Protein AF-M1CQN4-F1 (afdb_monomer_lite)

InterPro domains:
  IPR006917 SOUL heme-binding protein [PF04832] (74-128)
  IPR011256 Regulatory factor, effector binding domain superfamily [G3DSA:3.20.80.10] (73-134)
  IPR011256 Regulatory factor, effector binding domain superfamily [SSF55136] (69-129)

Structure (mmCIF, N/CA/C/O backbone):
data_AF-M1CQN4-F1
#
_entry.id   AF-M1CQN4-F1
#
loop_
_atom_site.group_PDB
_atom_site.id
_atom_site.type_symbol
_atom_site.label_atom_id
_atom_site.label_alt_id
_atom_site.label_comp_id
_atom_site.label_asym_id
_atom_site.label_entity_id
_atom_site.label_seq_id
_atom_site.pdbx_PDB_ins_code
_atom_site.Cartn_x
_atom_site.Cartn_y
_atom_site.Cartn_z
_atom_site.occupancy
_atom_site.B_iso_or_equiv
_atom_site.auth_seq_id
_atom_site.auth_comp_id
_atom_site.auth_asym_id
_atom_site.auth_atom_id
_atom_site.pdbx_PDB_model_num
ATOM 1 N N . MET A 1 1 ? -30.509 28.077 87.608 1.00 40.25 1 MET A N 1
ATOM 2 C CA . MET A 1 1 ? -29.930 26.719 87.738 1.00 40.25 1 MET A CA 1
ATOM 3 C C . MET A 1 1 ? -30.669 25.793 86.782 1.00 40.25 1 MET A C 1
ATOM 5 O O . MET A 1 1 ? -31.882 25.901 86.686 1.00 40.25 1 MET A O 1
ATOM 9 N N . ALA A 1 2 ? -29.927 25.028 85.981 1.00 38.72 2 ALA A N 1
ATOM 10 C CA . ALA A 1 2 ? -30.339 24.515 84.673 1.00 38.72 2 ALA A CA 1
ATOM 11 C C . ALA A 1 2 ? -31.201 23.237 84.712 1.00 38.72 2 ALA A C 1
ATOM 13 O O . ALA A 1 2 ? -30.893 22.292 85.433 1.00 38.72 2 ALA A O 1
ATOM 14 N N . VAL A 1 3 ? -32.237 23.200 83.868 1.00 48.09 3 VAL A N 1
ATOM 15 C CA . VAL A 1 3 ? -32.989 21.993 83.489 1.00 48.09 3 VAL A CA 1
ATOM 16 C C . VAL A 1 3 ? -32.192 21.263 82.411 1.00 48.09 3 VAL A C 1
ATOM 18 O O . VAL A 1 3 ? -32.026 21.782 81.310 1.00 48.09 3 VAL A O 1
ATOM 21 N N . ASN A 1 4 ? -31.697 20.065 82.719 1.00 41.47 4 ASN A N 1
ATOM 22 C CA . ASN A 1 4 ? -31.052 19.204 81.734 1.00 41.47 4 ASN A CA 1
ATOM 23 C C . ASN A 1 4 ? -32.115 18.293 81.100 1.00 41.47 4 ASN A C 1
ATOM 25 O O . ASN A 1 4 ? -32.632 17.387 81.750 1.00 41.47 4 ASN A O 1
ATOM 29 N N . ARG A 1 5 ? -32.485 18.568 79.846 1.00 48.06 5 ARG A N 1
ATOM 30 C CA . ARG A 1 5 ? -33.382 17.724 79.048 1.00 48.06 5 ARG A CA 1
ATOM 31 C C . ARG A 1 5 ? -32.514 16.753 78.248 1.00 48.06 5 ARG A C 1
ATOM 33 O O . ARG A 1 5 ? -32.044 17.095 77.169 1.00 48.06 5 ARG A O 1
ATOM 40 N N . SER A 1 6 ? -32.304 15.547 78.764 1.00 41.09 6 SER A N 1
ATOM 41 C CA . SER A 1 6 ? -31.716 14.449 77.996 1.00 41.09 6 SER A CA 1
ATOM 42 C C . SER A 1 6 ? -32.782 13.847 77.078 1.00 41.09 6 SER A C 1
ATOM 44 O O . SER A 1 6 ? -33.625 13.052 77.484 1.00 41.09 6 SER A O 1
ATOM 46 N N . SER A 1 7 ? -32.760 14.257 75.812 1.00 44.53 7 SER A N 1
ATOM 47 C CA . SER A 1 7 ? -33.465 13.579 74.728 1.00 44.53 7 SER A CA 1
ATOM 48 C C . SER A 1 7 ? -32.880 12.177 74.531 1.00 44.53 7 SER A C 1
ATOM 50 O O . SER A 1 7 ? -31.735 12.032 74.100 1.00 44.53 7 SER A O 1
ATOM 52 N N . SER A 1 8 ? -33.660 11.145 74.836 1.00 45.84 8 SER A N 1
ATOM 53 C CA . SER A 1 8 ? -33.361 9.758 74.490 1.00 45.84 8 SER A CA 1
ATOM 54 C C . SER A 1 8 ? -33.573 9.534 72.988 1.00 45.84 8 SER A C 1
ATOM 56 O O . SER A 1 8 ? -34.682 9.277 72.527 1.00 45.84 8 SER A O 1
ATOM 58 N N . ALA A 1 9 ? -32.498 9.623 72.204 1.00 47.44 9 ALA A N 1
ATOM 59 C CA . ALA A 1 9 ? -32.469 9.018 70.874 1.00 47.44 9 ALA A CA 1
ATOM 60 C C . ALA A 1 9 ? -32.399 7.484 71.029 1.00 47.44 9 ALA A C 1
ATOM 62 O O . ALA A 1 9 ? -31.720 7.002 71.944 1.00 47.44 9 ALA A O 1
ATOM 63 N N . PRO A 1 10 ? -33.088 6.693 70.186 1.00 42.34 10 PRO A N 1
ATOM 64 C CA . PRO A 1 10 ? -33.057 5.246 70.314 1.00 42.34 10 PRO A CA 1
ATOM 65 C C . PRO A 1 10 ? -31.636 4.750 70.040 1.00 42.34 10 PRO A C 1
ATOM 67 O O . PRO A 1 10 ? -30.978 5.185 69.095 1.00 42.34 10 PRO A O 1
ATOM 70 N N . ALA A 1 11 ? -31.165 3.822 70.870 1.00 44.66 11 ALA A N 1
ATOM 71 C CA . ALA A 1 11 ? -29.944 3.084 70.609 1.00 44.66 11 ALA A CA 1
ATOM 72 C C . ALA A 1 11 ? -30.127 2.312 69.296 1.00 44.66 11 ALA A C 1
ATOM 74 O O . ALA A 1 11 ? -30.772 1.262 69.260 1.00 44.66 11 ALA A O 1
ATOM 75 N N . GLN A 1 12 ? -29.580 2.850 68.205 1.00 48.44 12 GLN A N 1
ATOM 76 C CA . GLN A 1 12 ? -29.385 2.108 66.970 1.00 48.44 12 GLN A CA 1
ATOM 77 C C . GLN A 1 12 ? -28.527 0.898 67.333 1.00 48.44 12 GLN A C 1
ATOM 79 O O . GLN A 1 12 ? -27.322 1.015 67.561 1.00 48.44 12 GLN A O 1
ATOM 84 N N . ARG A 1 13 ? -29.174 -0.267 67.437 1.00 46.50 13 A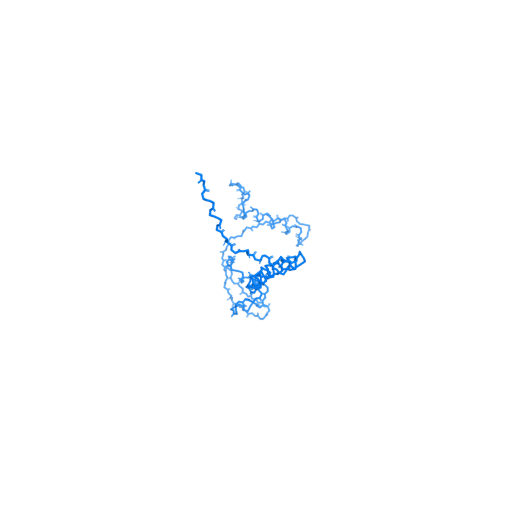RG A N 1
ATOM 85 C CA . ARG A 1 13 ? -28.504 -1.561 67.496 1.00 46.50 13 ARG A CA 1
ATOM 86 C C . ARG A 1 13 ? -27.661 -1.673 66.231 1.00 46.50 13 ARG A C 1
ATOM 88 O O . ARG A 1 13 ? -28.142 -2.098 65.185 1.00 46.50 13 ARG A O 1
ATOM 95 N N . ARG A 1 14 ? -26.392 -1.274 66.324 1.00 54.09 14 ARG A N 1
ATOM 96 C CA . ARG A 1 14 ? -25.346 -1.771 65.438 1.00 54.09 14 ARG A CA 1
ATOM 97 C C . ARG A 1 14 ? -25.225 -3.244 65.792 1.00 54.09 14 ARG A C 1
ATOM 99 O O . ARG A 1 14 ? -24.451 -3.604 66.671 1.00 54.09 14 ARG A O 1
ATOM 106 N N . ASN A 1 15 ? -26.049 -4.079 65.159 1.00 56.25 15 ASN A N 1
ATOM 107 C CA . ASN A 1 15 ? -25.715 -5.484 65.003 1.00 56.25 15 ASN A CA 1
ATOM 108 C C . ASN A 1 15 ? -24.351 -5.473 64.313 1.00 56.25 15 ASN A C 1
ATOM 110 O O . ASN A 1 15 ? -24.239 -5.119 63.140 1.00 56.25 15 ASN A O 1
ATOM 114 N N . GLY A 1 16 ? -23.306 -5.664 65.115 1.00 57.88 16 GLY A N 1
ATOM 115 C CA . GLY A 1 16 ? -21.932 -5.598 64.666 1.00 57.88 16 GLY A CA 1
ATOM 116 C C . GLY A 1 16 ? -21.725 -6.751 63.713 1.00 57.88 16 GLY A C 1
ATOM 117 O O . GLY A 1 16 ? -21.643 -7.892 64.159 1.00 57.88 16 GLY A O 1
ATOM 118 N N . MET A 1 17 ? -21.684 -6.451 62.415 1.00 61.12 17 MET A N 1
ATOM 119 C CA . MET A 1 17 ? -21.195 -7.400 61.426 1.00 61.12 17 MET A CA 1
ATOM 120 C C . MET A 1 17 ? -19.878 -7.955 61.951 1.00 61.12 17 MET A C 1
ATOM 122 O O . MET A 1 17 ? -18.969 -7.202 62.320 1.00 61.12 17 MET A O 1
ATOM 126 N N . SER A 1 18 ? -19.812 -9.277 62.035 1.00 76.44 18 SER A N 1
ATOM 127 C CA . SER A 1 18 ? -18.597 -9.971 62.431 1.00 76.44 18 SER A CA 1
ATOM 128 C C . SER A 1 18 ? -17.454 -9.522 61.514 1.00 76.44 18 SER A C 1
ATOM 130 O O . SER A 1 18 ? -17.653 -9.307 60.317 1.00 76.44 18 SER A O 1
ATOM 132 N N . ALA A 1 19 ? -16.236 -9.379 62.041 1.00 73.62 19 ALA A N 1
ATOM 133 C CA . ALA A 1 19 ? -15.083 -8.984 61.229 1.00 73.62 19 ALA A CA 1
ATOM 134 C C . ALA A 1 19 ? -14.861 -9.931 60.031 1.00 73.62 19 ALA A C 1
ATOM 136 O O . ALA A 1 19 ? -14.378 -9.502 58.986 1.00 73.62 19 ALA A O 1
ATOM 137 N N . LEU A 1 20 ? -15.249 -11.206 60.162 1.00 75.38 20 LEU A N 1
ATOM 138 C CA . LEU A 1 20 ? -15.255 -12.166 59.058 1.00 75.38 20 LEU A CA 1
ATOM 139 C C . LEU A 1 20 ? -16.350 -11.858 58.037 1.00 75.38 20 LEU A C 1
ATOM 141 O O . LEU A 1 20 ? -16.085 -11.872 56.843 1.00 75.38 20 LEU A O 1
ATOM 145 N N . GLU A 1 21 ? -17.551 -11.528 58.491 1.00 76.94 21 GLU A N 1
ATOM 146 C CA . GLU A 1 21 ? -18.694 -11.198 57.637 1.00 76.94 21 GLU A CA 1
ATOM 147 C C . GLU A 1 21 ? -18.452 -9.912 56.833 1.00 76.94 21 GLU A C 1
ATOM 149 O O . GLU A 1 21 ? -18.755 -9.849 55.641 1.00 76.94 21 GLU A O 1
ATOM 154 N N . ALA A 1 22 ? -17.798 -8.922 57.447 1.00 80.44 22 ALA A N 1
ATOM 155 C CA . ALA A 1 22 ? -17.337 -7.715 56.770 1.00 80.44 22 ALA A CA 1
ATOM 156 C C . ALA A 1 22 ? -16.269 -8.021 55.706 1.00 80.44 22 ALA A C 1
ATOM 158 O O . ALA A 1 22 ? -16.328 -7.483 54.602 1.00 80.44 22 ALA A O 1
ATOM 159 N N . ARG A 1 23 ? -15.316 -8.917 56.001 1.00 80.44 23 ARG A N 1
ATOM 160 C CA . ARG A 1 23 ? -14.283 -9.341 55.038 1.00 80.44 23 ARG A CA 1
ATOM 161 C C . ARG A 1 23 ? -14.874 -10.135 53.877 1.00 80.44 23 ARG A C 1
ATOM 163 O O . ARG A 1 23 ? -14.513 -9.881 52.736 1.00 80.44 23 ARG A O 1
ATOM 170 N N . ILE A 1 24 ? -15.798 -11.053 54.150 1.00 84.38 24 ILE A N 1
ATOM 171 C CA . ILE A 1 24 ? -16.482 -11.841 53.119 1.00 84.38 24 ILE A CA 1
ATOM 172 C C . ILE A 1 24 ? -17.318 -10.918 52.226 1.00 84.38 24 ILE A C 1
ATOM 174 O O . ILE A 1 24 ? -17.201 -10.985 51.006 1.00 84.38 24 ILE A O 1
ATOM 178 N N . SER A 1 25 ? -18.083 -9.997 52.818 1.00 85.75 25 SER A N 1
ATOM 179 C CA . SER A 1 25 ? -18.865 -9.006 52.067 1.00 85.75 25 SER A CA 1
ATOM 180 C C . SER A 1 25 ? -17.975 -8.117 51.196 1.00 85.75 25 SER A C 1
ATOM 182 O O . SER A 1 25 ? -18.323 -7.835 50.054 1.00 85.75 25 SER A O 1
ATOM 184 N N . LEU A 1 26 ? -16.799 -7.724 51.699 1.00 83.62 26 LEU A N 1
ATOM 185 C CA . LEU A 1 26 ? -15.820 -6.948 50.939 1.00 83.62 26 LEU A CA 1
ATOM 186 C C . LEU A 1 26 ? -15.240 -7.744 49.763 1.00 83.62 26 LEU A C 1
ATOM 188 O O . LEU A 1 26 ? -15.144 -7.207 48.665 1.00 83.62 26 LEU A O 1
ATOM 192 N N . VAL A 1 27 ? -14.882 -9.015 49.965 1.00 87.25 27 VAL A N 1
ATOM 193 C CA . VAL A 1 27 ? -14.374 -9.888 48.893 1.00 87.25 27 VAL A CA 1
ATOM 194 C C . VAL A 1 27 ? -15.440 -10.105 47.822 1.00 87.25 27 VAL A C 1
ATOM 196 O O . VAL A 1 27 ? -15.135 -10.001 46.639 1.00 87.25 27 VAL A O 1
ATOM 199 N N . ILE A 1 28 ? -16.694 -10.340 48.216 1.00 83.38 28 ILE A N 1
ATOM 200 C CA . ILE A 1 28 ? -17.817 -10.496 47.282 1.00 83.38 28 ILE A CA 1
ATOM 201 C C . ILE A 1 28 ? -18.072 -9.192 46.520 1.00 83.38 28 ILE A C 1
ATOM 203 O O . ILE A 1 28 ? -18.236 -9.222 45.300 1.00 83.38 28 ILE A O 1
ATOM 207 N N . ALA A 1 29 ? -18.070 -8.043 47.201 1.00 83.81 29 ALA A N 1
ATOM 208 C CA . ALA A 1 29 ? -18.236 -6.741 46.561 1.00 83.81 29 ALA A CA 1
ATOM 209 C C . ALA A 1 29 ? -17.096 -6.452 45.572 1.00 83.81 29 ALA A C 1
ATOM 211 O O . ALA A 1 29 ? -17.350 -6.011 44.452 1.00 83.81 29 ALA A O 1
ATOM 212 N N . LEU A 1 30 ? -15.853 -6.764 45.949 1.00 77.06 30 LEU A N 1
ATOM 213 C CA . LEU A 1 30 ? -14.682 -6.585 45.095 1.00 77.06 30 LEU A CA 1
ATOM 214 C C . LEU A 1 30 ? -14.727 -7.518 43.882 1.00 77.06 30 LEU A C 1
ATOM 216 O O . LEU A 1 30 ? -14.532 -7.056 42.764 1.00 77.06 30 LEU A O 1
ATOM 220 N N . ALA A 1 31 ? -15.058 -8.797 44.079 1.00 76.69 31 ALA A N 1
ATOM 221 C CA . ALA A 1 31 ? -15.251 -9.764 43.000 1.00 76.69 31 ALA A CA 1
ATOM 222 C C . ALA A 1 31 ? -16.402 -9.363 42.060 1.00 76.69 31 ALA A C 1
ATOM 224 O O . ALA A 1 31 ? -16.316 -9.545 40.847 1.00 76.69 31 ALA A O 1
ATOM 225 N N . SER A 1 32 ? -17.473 -8.772 42.594 1.00 76.50 32 SER A N 1
ATOM 226 C CA . SER A 1 32 ? -18.595 -8.263 41.792 1.00 76.50 32 SER A CA 1
ATOM 227 C C . SER A 1 32 ? -18.185 -7.036 40.971 1.00 76.50 32 SER A C 1
ATOM 229 O O . SER A 1 32 ? -18.531 -6.920 39.798 1.00 76.50 32 SER A O 1
ATOM 231 N N . GLN A 1 33 ? -17.389 -6.136 41.553 1.00 76.56 33 GLN A N 1
ATOM 232 C CA . GLN A 1 33 ? -16.882 -4.958 40.854 1.00 76.56 33 GLN A CA 1
ATOM 233 C C . GLN A 1 33 ? -15.886 -5.343 39.752 1.00 76.56 33 GLN A C 1
ATOM 235 O O . GLN A 1 33 ? -16.038 -4.892 38.616 1.00 76.56 33 GLN A O 1
ATOM 240 N N . THR A 1 34 ? -14.924 -6.223 40.042 1.00 70.44 34 THR A N 1
ATOM 241 C CA . THR A 1 34 ? -13.945 -6.685 39.048 1.00 70.44 34 THR A CA 1
ATOM 242 C C . THR A 1 34 ? -14.598 -7.522 37.956 1.00 70.44 34 THR A C 1
ATOM 244 O O . THR A 1 34 ? -14.318 -7.282 36.787 1.00 70.44 34 THR A O 1
ATOM 247 N N . SER A 1 35 ? -15.535 -8.418 38.286 1.00 70.00 35 SER A N 1
ATOM 248 C CA . SER A 1 35 ? -16.268 -9.195 37.275 1.00 70.00 35 SER A CA 1
ATOM 249 C C . SER A 1 35 ? -17.097 -8.314 36.342 1.00 70.00 35 SER A C 1
ATOM 251 O O . SER A 1 35 ? -17.090 -8.552 35.138 1.00 70.00 35 SER A O 1
ATOM 253 N N . SER A 1 36 ? -17.746 -7.260 36.849 1.00 69.19 36 SER A N 1
ATOM 254 C CA . SER A 1 36 ? -18.494 -6.321 36.001 1.00 69.19 36 SER A CA 1
ATOM 255 C C . SER A 1 36 ? -17.593 -5.568 35.010 1.00 69.19 36 SER A C 1
ATOM 257 O O . SER A 1 36 ? -17.971 -5.371 33.856 1.00 69.19 36 SER A O 1
ATOM 259 N N . LEU A 1 37 ? -16.376 -5.196 35.425 1.00 67.38 37 LEU A N 1
ATOM 260 C CA . LEU A 1 37 ? -15.383 -4.562 34.555 1.00 67.38 37 LEU A CA 1
ATOM 261 C C . LEU A 1 37 ? -14.792 -5.561 33.557 1.00 67.38 37 LEU A C 1
ATOM 263 O O . LEU A 1 37 ? -14.660 -5.233 32.382 1.00 67.38 37 LEU A O 1
ATOM 267 N N . SER A 1 38 ? -14.503 -6.792 33.985 1.00 68.56 38 SER A N 1
ATOM 268 C CA . SER A 1 38 ? -14.040 -7.859 33.096 1.00 68.56 38 SER A CA 1
ATOM 269 C C . SER A 1 38 ? -15.084 -8.215 32.046 1.00 68.56 38 SER A C 1
ATOM 271 O O . SER A 1 38 ? -14.727 -8.386 30.890 1.00 68.56 38 SER A O 1
ATOM 273 N N . GLN A 1 39 ? -16.368 -8.279 32.404 1.00 70.94 39 GLN A N 1
ATOM 274 C CA . GLN A 1 39 ? -17.440 -8.517 31.437 1.00 70.94 39 GLN A CA 1
ATOM 275 C C . GLN A 1 39 ? -17.521 -7.386 30.411 1.00 70.94 39 GLN A C 1
ATOM 277 O O . GLN A 1 39 ? -17.582 -7.677 29.223 1.00 70.94 39 GLN A O 1
ATOM 282 N N . LYS A 1 40 ? -17.433 -6.119 30.839 1.00 74.50 40 LYS A N 1
ATOM 283 C CA . LYS A 1 40 ? -17.388 -4.971 29.919 1.00 74.50 40 LYS A CA 1
ATOM 284 C C . LYS A 1 40 ? -16.186 -5.027 28.982 1.00 74.50 40 LYS A C 1
ATOM 286 O O . LYS A 1 40 ? -16.367 -4.916 27.776 1.00 74.50 40 LYS A O 1
ATOM 291 N N . LEU A 1 41 ? -14.991 -5.281 29.514 1.00 73.94 41 LEU A N 1
ATOM 292 C CA . LEU A 1 41 ? -13.774 -5.405 28.712 1.00 73.94 41 LEU A CA 1
ATOM 293 C C . LEU A 1 41 ? -13.833 -6.595 27.757 1.00 73.94 41 LEU A C 1
ATOM 295 O O . LEU A 1 41 ? -13.401 -6.468 26.622 1.00 73.94 41 LEU A O 1
ATOM 299 N N . LEU A 1 42 ? -14.393 -7.732 28.172 1.00 75.56 42 LEU A N 1
ATOM 300 C CA . LEU A 1 42 ? -14.592 -8.881 27.290 1.00 75.56 42 LEU A CA 1
ATOM 301 C C . LEU A 1 42 ? -15.623 -8.577 26.206 1.00 75.56 42 LEU A C 1
ATOM 303 O O . LEU A 1 42 ? -15.421 -8.989 25.072 1.00 75.56 42 LEU A O 1
ATOM 307 N N . THR A 1 43 ? -16.698 -7.846 26.512 1.00 76.19 43 THR A N 1
ATOM 308 C CA . THR A 1 43 ? -17.669 -7.428 25.493 1.00 76.19 43 THR A CA 1
ATOM 309 C C . THR A 1 43 ? -17.096 -6.385 24.544 1.00 76.19 43 THR A C 1
ATOM 311 O O . THR A 1 43 ? -17.321 -6.496 23.346 1.00 76.19 43 THR A O 1
ATOM 314 N N . GLU A 1 44 ? -16.316 -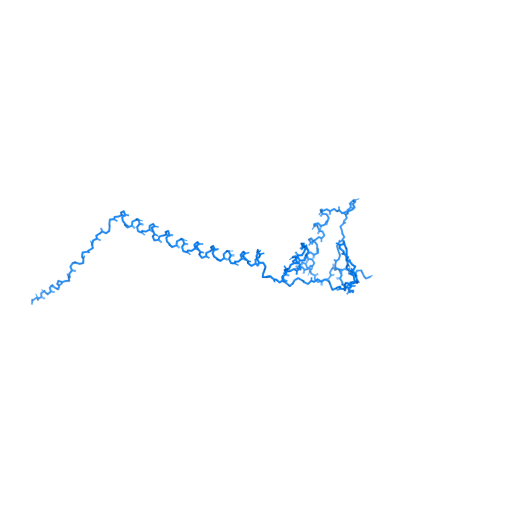5.419 25.035 1.00 76.88 44 GLU A N 1
ATOM 315 C CA . GLU A 1 44 ? -15.634 -4.428 24.202 1.00 76.88 44 GLU A CA 1
ATOM 316 C C . GLU A 1 44 ? -14.578 -5.107 23.335 1.00 76.88 44 GLU A C 1
ATOM 318 O O . GLU A 1 44 ? -14.613 -4.947 22.122 1.00 76.88 44 GLU A O 1
ATOM 323 N N . LEU A 1 45 ? -13.733 -5.964 23.915 1.00 74.44 45 LEU A N 1
ATOM 324 C CA . LEU A 1 45 ? -12.728 -6.739 23.193 1.00 74.44 45 LEU A CA 1
ATOM 325 C C . LEU A 1 45 ? -13.366 -7.686 22.179 1.00 74.44 45 LEU A C 1
ATOM 327 O O . LEU A 1 45 ? -12.885 -7.763 21.057 1.00 74.44 45 LEU A O 1
ATOM 331 N N . ALA A 1 46 ? -14.444 -8.389 22.530 1.00 74.38 46 ALA A N 1
ATOM 332 C CA . ALA A 1 46 ? -15.165 -9.250 21.598 1.00 74.38 46 ALA A CA 1
ATOM 333 C C . ALA A 1 46 ? -15.841 -8.433 20.494 1.00 74.38 46 ALA A C 1
ATOM 335 O O . ALA A 1 46 ? -15.810 -8.852 19.345 1.00 74.38 46 ALA A O 1
ATOM 336 N N . SER A 1 47 ? -16.410 -7.265 20.807 1.00 72.00 47 SER A N 1
ATOM 337 C CA . SER A 1 47 ? -17.022 -6.379 19.810 1.00 72.00 47 SER A CA 1
ATOM 338 C C . SER A 1 47 ? -15.988 -5.757 18.874 1.00 72.00 47 SER A C 1
ATOM 340 O O . SER A 1 47 ? -16.236 -5.653 17.678 1.00 72.00 47 SER A O 1
ATOM 342 N N . GLU A 1 48 ? -14.815 -5.402 19.398 1.00 69.00 48 GLU A N 1
ATOM 343 C CA . GLU A 1 48 ? -13.709 -4.826 18.646 1.00 69.00 48 GLU A CA 1
ATOM 344 C C . GLU A 1 48 ? -13.048 -5.910 17.797 1.00 69.00 48 GLU A C 1
ATOM 346 O O . GLU A 1 48 ? -12.908 -5.752 16.593 1.00 69.00 48 GLU A O 1
ATOM 351 N N . THR A 1 49 ? -12.782 -7.081 18.375 1.00 69.94 49 THR A N 1
ATOM 352 C CA . THR A 1 49 ? -12.252 -8.249 17.657 1.00 69.94 49 THR A CA 1
ATOM 353 C C . THR A 1 49 ? -13.238 -8.742 16.598 1.00 69.94 49 THR A C 1
ATOM 355 O O . THR A 1 49 ? -12.826 -9.111 15.504 1.00 69.94 49 THR A O 1
ATOM 358 N N . ALA A 1 50 ? -14.548 -8.685 16.852 1.00 67.81 50 ALA A N 1
ATOM 359 C CA . ALA A 1 50 ? -15.559 -9.034 15.859 1.00 67.81 50 ALA A CA 1
ATOM 360 C C . ALA A 1 50 ? -15.557 -8.094 14.645 1.00 67.81 50 ALA A C 1
ATOM 362 O O . ALA A 1 50 ? -15.897 -8.555 13.561 1.00 67.81 50 ALA A O 1
ATOM 363 N N . LYS A 1 51 ? -15.129 -6.827 14.771 1.00 61.72 51 LYS A N 1
ATOM 364 C CA . LYS A 1 51 ? -14.969 -5.933 13.606 1.00 61.72 51 LYS A CA 1
ATOM 365 C C . LYS A 1 51 ? -13.900 -6.437 12.636 1.00 61.72 51 LYS A C 1
ATOM 367 O O . LYS A 1 51 ? -14.057 -6.246 11.435 1.00 61.72 51 LYS A O 1
ATOM 372 N N . TYR A 1 52 ? -12.854 -7.086 13.150 1.00 59.22 52 TYR A N 1
ATOM 373 C CA . TYR A 1 52 ? -11.723 -7.562 12.348 1.00 59.22 52 TYR A CA 1
ATOM 374 C C . TYR A 1 52 ? -11.824 -9.052 11.979 1.00 59.22 52 TYR A C 1
ATOM 376 O O . TYR A 1 52 ? -11.290 -9.457 10.954 1.00 59.22 52 TYR A O 1
ATOM 384 N N . VAL A 1 53 ? -12.513 -9.872 12.785 1.00 60.50 53 VAL A N 1
ATOM 385 C CA . VAL A 1 53 ? -12.667 -11.326 12.557 1.00 60.50 53 VAL A CA 1
ATOM 386 C C . VAL A 1 53 ? -13.963 -11.669 11.815 1.00 60.50 53 VAL A C 1
ATOM 388 O O . VAL A 1 53 ? -14.002 -12.643 11.067 1.00 60.50 53 VAL A O 1
ATOM 391 N N . PHE A 1 54 ? -15.020 -10.868 11.978 1.00 52.41 54 PHE A N 1
ATOM 392 C CA . PHE A 1 54 ? -16.274 -11.008 11.237 1.00 52.41 54 PHE A CA 1
ATOM 393 C C . PHE A 1 54 ? -16.492 -9.762 10.377 1.00 52.41 54 PHE A C 1
ATOM 395 O O . PHE A 1 54 ? -17.302 -8.899 10.740 1.00 52.41 54 PHE A O 1
ATOM 402 N N . PRO A 1 55 ? -15.793 -9.641 9.233 1.00 49.03 55 PRO A N 1
ATOM 403 C CA . PRO A 1 55 ? -16.081 -8.569 8.297 1.00 49.03 55 PRO A CA 1
ATOM 404 C C . PRO A 1 55 ? -17.574 -8.638 7.963 1.00 49.03 55 PRO A C 1
ATOM 406 O O . PRO A 1 55 ? -18.108 -9.703 7.630 1.00 49.03 55 PRO A O 1
ATOM 409 N N . LYS A 1 56 ? -18.293 -7.516 8.120 1.00 52.16 56 LYS A N 1
ATOM 410 C CA . LYS A 1 56 ? -19.677 -7.404 7.637 1.00 52.16 56 LYS A CA 1
ATOM 411 C C . LYS A 1 56 ? -19.686 -7.941 6.207 1.00 52.16 56 LYS A C 1
ATOM 413 O O . LYS A 1 56 ? -18.875 -7.495 5.406 1.00 52.16 56 LYS A O 1
ATOM 418 N N . ARG A 1 57 ? -20.562 -8.919 5.952 1.00 51.38 57 ARG A N 1
ATOM 419 C CA . ARG A 1 57 ? -20.686 -9.779 4.757 1.00 51.38 57 ARG A CA 1
ATOM 420 C C . ARG A 1 57 ? -20.811 -9.016 3.422 1.00 51.38 57 ARG A C 1
ATOM 422 O O . ARG A 1 57 ? -21.841 -9.090 2.764 1.00 51.38 57 ARG A O 1
ATOM 429 N N . ILE A 1 58 ? -19.799 -8.241 3.059 1.00 51.62 58 ILE A N 1
ATOM 430 C CA . ILE A 1 58 ? -19.708 -7.451 1.826 1.00 51.62 58 ILE A CA 1
ATOM 431 C C . ILE A 1 58 ? -18.394 -7.765 1.095 1.00 51.62 58 ILE A C 1
ATOM 433 O O . ILE A 1 58 ? -18.345 -7.620 -0.119 1.00 51.62 58 ILE A O 1
ATOM 437 N N . PHE A 1 59 ? -17.370 -8.279 1.787 1.00 51.03 59 PHE A N 1
ATOM 438 C CA . PHE A 1 59 ? -16.079 -8.609 1.184 1.00 51.03 59 PHE A CA 1
ATOM 439 C C . PHE A 1 59 ? -15.777 -10.106 1.324 1.00 51.03 59 PHE A C 1
ATOM 441 O O . PHE A 1 59 ? -15.238 -10.559 2.330 1.00 51.03 59 PHE A O 1
ATOM 448 N N . GLU A 1 60 ? -16.158 -10.886 0.311 1.00 47.69 60 GLU A N 1
ATOM 449 C CA . GLU A 1 60 ? -15.575 -12.211 0.069 1.00 47.69 60 GLU A CA 1
ATOM 450 C C . GLU A 1 60 ? -14.179 -12.019 -0.542 1.00 47.69 60 GLU A C 1
ATOM 452 O O . GLU A 1 60 ? -14.015 -12.123 -1.753 1.00 47.69 60 GLU A O 1
ATOM 457 N N . SER A 1 61 ? -13.166 -11.710 0.273 1.00 52.34 61 SER A N 1
ATOM 458 C CA . SER A 1 61 ? -11.787 -11.658 -0.221 1.00 52.34 61 SER A CA 1
ATOM 459 C C . SER A 1 61 ? -11.306 -13.075 -0.547 1.00 52.34 61 SER A C 1
ATOM 461 O O . SER A 1 61 ? -11.147 -13.903 0.355 1.00 52.34 61 SER A O 1
ATOM 463 N N . ARG A 1 62 ? -11.083 -13.372 -1.829 1.00 61.69 62 ARG A N 1
ATOM 464 C CA . ARG A 1 62 ? -10.637 -14.682 -2.327 1.00 61.69 62 ARG A CA 1
ATOM 465 C C . ARG A 1 62 ? -9.138 -14.903 -2.129 1.00 61.69 6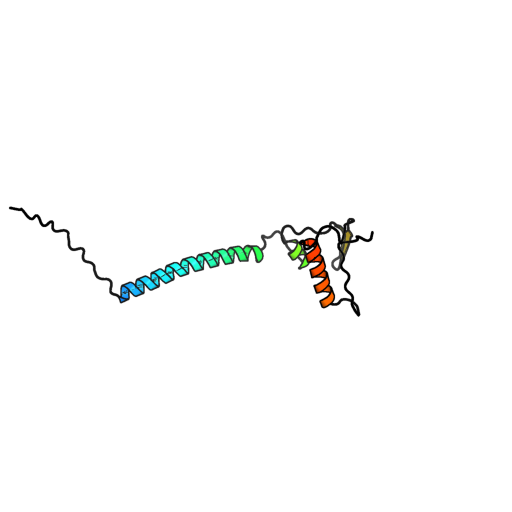2 ARG A C 1
ATOM 467 O O . ARG A 1 62 ? -8.685 -16.046 -2.171 1.00 61.69 62 ARG A O 1
ATOM 474 N N . ASN A 1 63 ? -8.368 -13.837 -1.910 1.00 64.38 63 ASN A N 1
ATOM 475 C CA . ASN A 1 63 ? -6.929 -13.889 -1.670 1.00 64.38 63 ASN A CA 1
ATOM 476 C C . ASN A 1 63 ? -6.477 -12.859 -0.607 1.00 64.38 63 ASN A C 1
ATOM 478 O O . ASN A 1 63 ? -7.222 -11.960 -0.217 1.00 64.38 63 ASN A O 1
ATOM 482 N N . LEU A 1 64 ? -5.249 -13.026 -0.099 1.00 66.25 64 LEU A N 1
ATOM 483 C CA . LEU A 1 64 ? -4.680 -12.169 0.951 1.00 66.25 64 LEU A CA 1
ATOM 484 C C . LEU A 1 64 ? -4.444 -10.732 0.461 1.00 66.25 64 LEU A C 1
ATOM 486 O O . LEU A 1 64 ? -4.593 -9.800 1.240 1.00 66.25 64 LEU A O 1
ATOM 490 N N . GLU A 1 65 ? -4.132 -10.550 -0.823 1.00 65.44 65 GLU A N 1
ATOM 491 C CA . GLU A 1 65 ? -4.017 -9.230 -1.455 1.00 65.44 65 GLU A CA 1
ATOM 492 C C . GLU A 1 65 ? -5.345 -8.466 -1.355 1.00 65.44 65 GLU A C 1
ATOM 494 O O . GLU A 1 65 ? -5.377 -7.366 -0.829 1.00 65.44 65 GLU A O 1
ATOM 499 N N . GLU A 1 66 ? -6.461 -9.083 -1.731 1.00 64.56 66 GLU A N 1
ATOM 500 C CA . GLU A 1 66 ? -7.819 -8.539 -1.668 1.00 64.56 66 GLU A CA 1
ATOM 501 C C . GLU A 1 66 ? -8.262 -8.269 -0.225 1.00 64.56 66 GLU A C 1
ATOM 503 O O . GLU A 1 66 ? -8.921 -7.267 0.045 1.00 64.56 66 GLU A O 1
ATOM 508 N N . ALA A 1 67 ? -7.835 -9.104 0.726 1.00 64.25 67 ALA A N 1
ATOM 509 C CA . ALA A 1 67 ? -8.039 -8.849 2.149 1.00 64.25 67 ALA A CA 1
ATOM 510 C C . ALA A 1 67 ? -7.244 -7.619 2.635 1.00 64.25 67 ALA A C 1
ATOM 512 O O . ALA A 1 67 ? -7.763 -6.828 3.421 1.00 64.25 67 ALA A O 1
ATOM 513 N N . LEU A 1 68 ? -6.022 -7.405 2.138 1.00 59.88 68 LEU A N 1
ATOM 514 C CA . LEU A 1 68 ? -5.227 -6.208 2.435 1.00 59.88 68 LEU A CA 1
ATOM 515 C C . LEU A 1 68 ? -5.727 -4.958 1.690 1.00 59.88 68 LEU A C 1
ATOM 517 O O . LEU A 1 68 ? -5.610 -3.862 2.227 1.00 59.88 68 LEU A O 1
ATOM 521 N N . MET A 1 69 ? -6.355 -5.112 0.520 1.00 57.50 69 MET A N 1
ATOM 522 C CA . MET A 1 69 ? -7.077 -4.038 -0.179 1.00 57.50 69 MET A CA 1
ATOM 523 C C . MET A 1 69 ? -8.415 -3.682 0.493 1.00 57.50 69 MET A C 1
ATOM 525 O O . MET A 1 69 ? -8.963 -2.613 0.244 1.00 57.50 69 MET A O 1
ATOM 529 N N . SER A 1 70 ? -8.961 -4.572 1.332 1.00 56.69 70 SER A N 1
ATOM 530 C CA . SER A 1 70 ? -10.179 -4.326 2.123 1.00 56.69 70 SER A CA 1
ATOM 531 C C . SER A 1 70 ? -9.925 -3.520 3.405 1.00 56.69 70 SER A C 1
ATOM 533 O O . SER A 1 70 ? -10.871 -3.139 4.100 1.00 56.69 70 SER A O 1
ATOM 535 N N . VAL A 1 71 ? -8.652 -3.238 3.710 1.00 60.22 71 VAL A N 1
ATOM 536 C CA . VAL A 1 71 ? -8.259 -2.246 4.714 1.00 60.22 71 VAL A CA 1
ATOM 537 C C . VAL A 1 71 ? -8.702 -0.875 4.195 1.00 60.22 71 VAL A C 1
ATOM 539 O O . VAL A 1 71 ? -8.333 -0.505 3.080 1.00 60.22 71 VAL A O 1
ATOM 542 N N . PRO A 1 72 ? -9.517 -0.121 4.950 1.00 56.75 72 PRO A N 1
ATOM 543 C CA . PRO A 1 72 ? -10.086 1.111 4.433 1.00 56.75 72 PRO A CA 1
ATOM 544 C C . PRO A 1 72 ? -8.979 2.156 4.210 1.00 56.75 72 PRO A C 1
ATOM 546 O O . PRO A 1 72 ? -8.144 2.382 5.085 1.00 56.75 72 PRO A O 1
ATOM 549 N N . ASP A 1 73 ? -9.023 2.776 3.028 1.00 61.34 73 ASP A N 1
ATOM 550 C CA . ASP A 1 73 ? -8.287 3.973 2.592 1.00 61.34 73 ASP A CA 1
ATOM 551 C C . ASP A 1 73 ? -6.800 3.832 2.188 1.00 61.34 73 ASP A C 1
ATOM 553 O O . ASP A 1 73 ? -6.069 4.824 2.214 1.00 61.34 73 ASP A O 1
ATOM 557 N N . LEU A 1 74 ? -6.330 2.658 1.736 1.00 71.62 74 LEU A N 1
ATOM 558 C CA . LEU A 1 74 ? -5.009 2.567 1.087 1.00 71.62 74 LEU A CA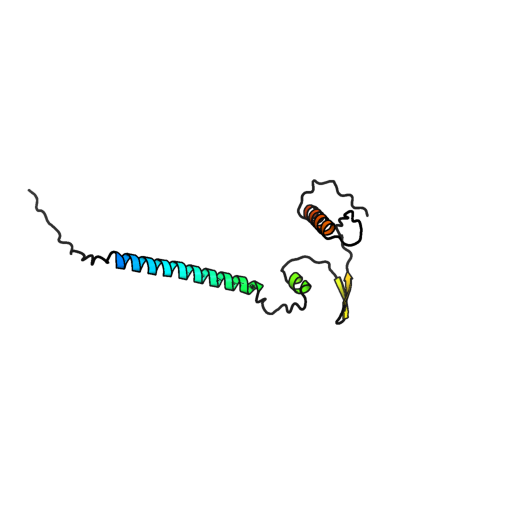 1
ATOM 559 C C . LEU A 1 74 ? -5.097 2.911 -0.410 1.00 71.62 74 LEU A C 1
ATOM 561 O O . LEU A 1 74 ? -5.708 2.186 -1.197 1.00 71.62 74 LEU A O 1
ATOM 565 N N . GLU A 1 75 ? -4.469 4.018 -0.812 1.00 80.88 75 GLU A N 1
ATOM 566 C CA . GLU A 1 75 ? -4.350 4.392 -2.224 1.00 80.88 75 GLU A CA 1
ATOM 567 C C . GLU A 1 75 ? -3.529 3.347 -2.991 1.00 80.88 75 GLU A C 1
ATOM 569 O O . GLU A 1 75 ? -2.452 2.929 -2.564 1.00 80.88 75 GLU A O 1
ATOM 574 N N . THR A 1 76 ? -4.046 2.924 -4.144 1.00 84.62 76 THR A N 1
ATOM 575 C CA . THR A 1 76 ? -3.418 1.924 -5.011 1.00 84.62 76 THR A CA 1
ATOM 576 C C . THR A 1 76 ? -3.401 2.415 -6.450 1.00 84.62 76 THR A C 1
ATOM 578 O O . THR A 1 76 ? -4.204 3.262 -6.852 1.00 84.62 76 THR A O 1
ATOM 581 N N . VAL A 1 77 ? -2.457 1.897 -7.237 1.00 88.50 77 VAL A N 1
ATOM 582 C CA . VAL A 1 77 ? -2.310 2.289 -8.640 1.00 88.50 77 VAL A CA 1
ATOM 583 C C . VAL A 1 77 ? -3.571 1.910 -9.414 1.00 88.50 77 VAL A C 1
ATOM 585 O O . VAL A 1 77 ? -4.056 0.782 -9.320 1.00 88.50 77 VAL A O 1
ATOM 588 N N . LYS A 1 78 ? -4.092 2.849 -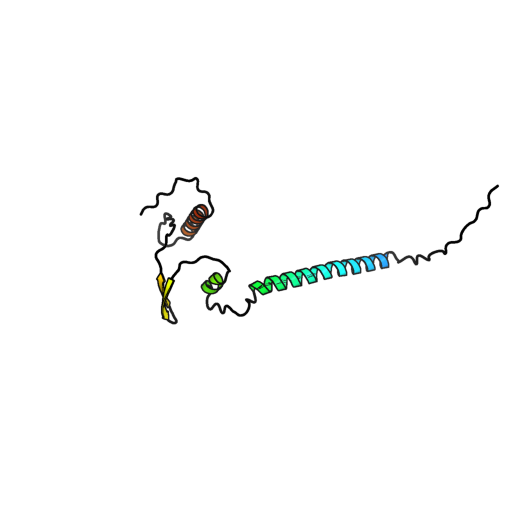10.206 1.00 88.56 78 LYS A N 1
ATOM 589 C CA . LYS A 1 78 ? -5.272 2.621 -11.039 1.00 88.56 78 LYS A CA 1
ATOM 590 C C . LYS A 1 78 ? -4.930 1.733 -12.228 1.00 88.56 78 LYS A C 1
ATOM 592 O O . LYS A 1 78 ? -3.943 1.951 -12.930 1.00 88.56 78 LYS A O 1
ATOM 597 N N . PHE A 1 79 ? -5.785 0.749 -12.475 1.00 93.00 79 PHE A N 1
ATOM 598 C CA . PHE A 1 79 ? -5.649 -0.150 -13.609 1.00 93.00 79 PHE A CA 1
ATOM 599 C C . PHE A 1 79 ? -7.007 -0.553 -14.176 1.00 93.00 79 PHE A C 1
ATOM 601 O O . PHE A 1 79 ? -8.033 -0.529 -13.496 1.00 93.00 79 PHE A O 1
ATOM 608 N N . LYS A 1 80 ? -6.990 -0.977 -15.437 1.00 92.75 80 LYS A N 1
ATOM 609 C CA . LYS A 1 80 ? -8.113 -1.582 -16.141 1.00 92.75 80 LYS A CA 1
ATOM 610 C C . LYS A 1 80 ? -7.820 -3.054 -16.402 1.00 92.75 80 LYS A C 1
ATOM 612 O O . LYS A 1 80 ? -6.790 -3.405 -16.972 1.00 92.75 80 LYS A O 1
ATOM 617 N N . VAL A 1 81 ? -8.748 -3.929 -16.029 1.00 93.88 81 VAL A N 1
ATOM 618 C CA . VAL A 1 81 ? -8.636 -5.363 -16.323 1.00 93.88 81 VAL A CA 1
ATOM 619 C C . VAL A 1 81 ? -8.988 -5.607 -17.786 1.00 93.88 81 VAL A C 1
ATOM 621 O O . VAL A 1 81 ? -10.100 -5.309 -18.221 1.00 93.88 81 VAL A O 1
ATOM 624 N N . LEU A 1 82 ? -8.044 -6.154 -18.551 1.00 94.75 82 LEU A N 1
ATOM 625 C CA . LEU A 1 82 ? -8.261 -6.523 -19.952 1.00 94.75 82 LEU A CA 1
ATOM 626 C C . LEU A 1 82 ? -8.740 -7.968 -20.088 1.00 94.75 82 LEU A C 1
ATOM 628 O O . LEU A 1 82 ? -9.581 -8.271 -20.934 1.00 94.75 82 LEU A O 1
ATOM 632 N N . LYS A 1 83 ? -8.192 -8.870 -19.267 1.00 90.44 83 LYS A N 1
ATOM 633 C CA . LYS A 1 83 ? -8.527 -10.294 -19.288 1.00 90.44 83 LYS A CA 1
ATOM 634 C C . LYS A 1 83 ? -8.339 -10.912 -17.911 1.00 90.44 83 LYS A C 1
ATOM 636 O O . LYS A 1 83 ? -7.270 -10.786 -17.321 1.00 90.44 83 LYS A O 1
ATOM 641 N N . LEU A 1 84 ? -9.354 -11.640 -17.462 1.00 94.94 84 LEU A N 1
ATOM 642 C CA . LEU A 1 84 ? -9.325 -12.423 -16.235 1.00 94.94 84 LEU A CA 1
ATOM 643 C C . LEU A 1 84 ? -9.414 -13.911 -16.583 1.00 94.94 84 LEU A C 1
ATOM 645 O O . LEU A 1 84 ? -10.267 -14.317 -17.371 1.00 94.94 84 LEU A O 1
ATOM 649 N N . THR A 1 85 ? -8.515 -14.704 -16.009 1.00 93.94 85 THR A N 1
ATOM 650 C CA . THR A 1 85 ? -8.470 -16.166 -16.130 1.00 93.94 85 THR A CA 1
ATOM 651 C C . THR A 1 85 ? -8.344 -16.753 -14.725 1.00 93.94 85 THR A C 1
ATOM 653 O O . THR A 1 85 ? -7.901 -16.061 -13.813 1.00 93.94 85 THR A O 1
ATOM 656 N N . ASP A 1 86 ? -8.637 -18.038 -14.545 1.00 91.25 86 ASP A N 1
ATOM 657 C CA . ASP A 1 86 ? -8.547 -18.695 -13.230 1.00 91.25 86 ASP A CA 1
ATOM 658 C C . ASP A 1 86 ? -7.124 -18.703 -12.632 1.00 91.25 86 ASP A C 1
ATOM 660 O O . ASP A 1 86 ? -6.953 -18.896 -11.433 1.00 91.25 86 ASP A O 1
ATOM 664 N N . GLN A 1 87 ? -6.094 -18.506 -13.465 1.00 94.00 87 GLN A N 1
ATOM 665 C CA . GLN A 1 87 ? -4.682 -18.549 -13.065 1.00 94.00 87 GLN A CA 1
ATOM 666 C C . GLN A 1 87 ? -3.996 -17.181 -13.032 1.00 94.00 87 GLN A C 1
ATOM 668 O O . GLN A 1 87 ? -2.967 -17.038 -12.375 1.00 94.00 87 GLN A O 1
ATOM 673 N N . TYR A 1 88 ? -4.494 -16.203 -13.790 1.00 92.81 88 TYR A N 1
ATOM 674 C CA . TYR A 1 88 ? -3.816 -14.923 -13.960 1.00 92.81 88 TYR A CA 1
ATOM 675 C C . TYR A 1 88 ? -4.763 -13.829 -14.450 1.00 92.81 88 TYR A C 1
ATOM 677 O O . TYR A 1 88 ? -5.808 -14.086 -15.057 1.00 92.81 88 TYR A O 1
ATOM 685 N N . GLU A 1 89 ? -4.324 -12.592 -14.254 1.00 95.12 89 GLU A N 1
ATOM 686 C CA . GLU A 1 89 ? -5.029 -11.388 -14.661 1.00 95.12 89 GLU A CA 1
ATOM 687 C C . GLU A 1 89 ? -4.107 -10.499 -15.498 1.00 95.12 89 GLU A C 1
ATOM 689 O O . GLU A 1 89 ? -2.940 -10.302 -15.165 1.00 95.12 89 GLU A O 1
ATOM 694 N N . ILE A 1 90 ? -4.634 -9.967 -16.599 1.00 94.94 90 ILE A N 1
ATOM 695 C CA . ILE A 1 90 ? -3.946 -8.972 -17.420 1.00 94.94 90 ILE A CA 1
ATOM 696 C C . ILE A 1 90 ? -4.534 -7.603 -17.090 1.00 94.94 90 ILE A C 1
ATOM 698 O O . ILE A 1 90 ? -5.715 -7.354 -17.355 1.00 94.94 90 ILE A O 1
ATOM 702 N N . ARG A 1 91 ? -3.687 -6.722 -16.552 1.00 96.12 91 ARG A N 1
ATOM 703 C CA . ARG A 1 91 ? -4.021 -5.352 -16.155 1.00 96.12 91 ARG A CA 1
ATOM 704 C C . ARG A 1 91 ? -3.295 -4.351 -17.054 1.00 96.12 91 ARG A C 1
ATOM 706 O O . ARG A 1 91 ? -2.087 -4.455 -17.250 1.00 96.12 91 ARG A O 1
ATOM 713 N N . GLU A 1 92 ? -4.034 -3.387 -17.585 1.00 94.75 92 GLU A N 1
ATOM 714 C CA . GLU A 1 92 ? -3.497 -2.174 -18.199 1.00 94.75 92 GLU A CA 1
ATOM 715 C C . GLU A 1 92 ? -3.416 -1.093 -17.120 1.00 94.75 92 GLU A C 1
ATOM 717 O O . GLU A 1 92 ? -4.434 -0.726 -16.535 1.00 94.75 92 GLU A O 1
ATOM 722 N N . VAL A 1 93 ? -2.207 -0.629 -16.816 1.00 94.06 93 VAL A N 1
ATOM 723 C CA . VAL A 1 93 ? -1.945 0.313 -15.722 1.00 94.06 93 VAL A CA 1
ATOM 724 C C . VAL A 1 93 ? -1.815 1.727 -16.290 1.00 94.06 93 VAL A C 1
ATOM 726 O O . VAL A 1 93 ? -1.109 1.929 -17.278 1.00 94.06 93 VAL A O 1
ATOM 729 N N . GLU A 1 94 ? -2.499 2.702 -15.688 1.00 90.81 94 GLU A N 1
ATOM 730 C CA . GLU A 1 94 ? -2.373 4.113 -16.086 1.00 90.81 94 GLU A CA 1
ATOM 731 C C . GLU A 1 94 ? -0.971 4.644 -15.746 1.00 90.81 94 GLU A C 1
ATOM 733 O O . GLU A 1 94 ? -0.415 4.201 -14.750 1.00 90.81 94 GLU A O 1
ATOM 738 N N . PRO A 1 95 ? -0.380 5.594 -16.498 1.00 94.25 95 PRO A N 1
ATOM 739 C CA . PRO A 1 95 ? 0.925 6.162 -16.156 1.00 94.25 95 PRO A CA 1
ATOM 740 C C . PRO A 1 95 ? 0.945 6.809 -14.763 1.00 94.25 95 PRO A C 1
ATOM 742 O O . PRO A 1 95 ? 0.077 7.615 -14.429 1.00 94.25 95 PRO A O 1
ATOM 745 N N . TYR A 1 96 ? 1.969 6.497 -13.970 1.00 89.25 96 TYR A N 1
ATOM 746 C CA . TYR A 1 96 ? 2.151 6.990 -12.605 1.00 89.25 96 TYR A CA 1
ATOM 747 C C . TYR A 1 96 ? 3.634 7.210 -12.304 1.00 89.25 96 TYR A C 1
ATOM 749 O O . TYR A 1 96 ? 4.508 6.687 -12.996 1.00 89.25 96 TYR A O 1
ATOM 757 N N . PHE A 1 97 ? 3.919 8.003 -11.273 1.00 90.31 97 PHE A N 1
ATOM 758 C CA . PHE A 1 97 ? 5.280 8.215 -10.792 1.00 90.31 97 PHE A CA 1
ATOM 759 C C . PHE A 1 97 ? 5.642 7.175 -9.735 1.00 90.31 97 PHE A C 1
ATOM 761 O O . PHE A 1 97 ? 4.832 6.858 -8.863 1.00 90.31 97 PHE A O 1
ATOM 768 N N . VAL A 1 98 ? 6.878 6.680 -9.797 1.00 90.19 98 VAL A N 1
ATOM 769 C CA . VAL A 1 98 ? 7.418 5.705 -8.847 1.00 90.19 98 VAL A CA 1
ATOM 770 C C . VAL A 1 98 ? 8.691 6.262 -8.236 1.00 90.19 98 VAL A C 1
ATOM 772 O O . VAL A 1 98 ? 9.581 6.727 -8.945 1.00 90.19 98 VAL A O 1
ATOM 775 N N . ALA A 1 99 ? 8.772 6.218 -6.908 1.00 90.50 99 ALA A N 1
ATOM 776 C CA . ALA A 1 99 ? 10.028 6.409 -6.203 1.00 90.50 99 ALA A CA 1
ATOM 777 C C . ALA A 1 99 ? 10.755 5.062 -6.138 1.00 90.50 99 ALA A C 1
ATOM 779 O O . ALA A 1 99 ? 10.212 4.083 -5.626 1.00 90.50 99 ALA A O 1
ATOM 780 N N . GLU A 1 100 ? 11.981 5.018 -6.648 1.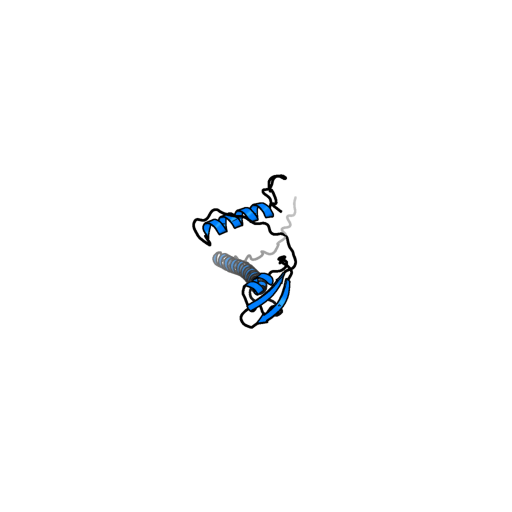00 89.75 100 GLU A N 1
ATOM 781 C CA . GLU A 1 100 ? 12.789 3.803 -6.693 1.00 89.75 100 GLU A CA 1
ATOM 782 C C . GLU A 1 100 ? 14.041 3.952 -5.826 1.00 89.75 100 GLU A C 1
ATOM 784 O O . GLU A 1 100 ? 14.676 5.007 -5.786 1.00 89.75 100 GLU A O 1
ATOM 789 N N . ALA A 1 101 ? 14.419 2.869 -5.148 1.00 88.69 101 ALA A N 1
ATOM 790 C CA . ALA A 1 101 ? 15.657 2.776 -4.386 1.00 88.69 101 ALA A CA 1
ATOM 791 C C . ALA A 1 101 ? 16.454 1.564 -4.874 1.00 88.69 101 ALA A C 1
ATOM 793 O O . ALA A 1 101 ? 15.951 0.443 -4.901 1.00 88.69 101 ALA A O 1
ATOM 794 N N . THR A 1 102 ? 17.713 1.788 -5.251 1.00 86.25 102 THR A N 1
ATOM 795 C CA . THR A 1 102 ? 18.619 0.726 -5.705 1.00 86.25 102 THR A CA 1
ATOM 796 C C . THR A 1 102 ? 19.653 0.436 -4.629 1.00 86.25 102 THR A C 1
ATOM 798 O O . THR A 1 102 ? 20.351 1.346 -4.184 1.00 86.25 102 THR A O 1
ATOM 801 N N . MET A 1 103 ? 19.788 -0.836 -4.248 1.00 82.56 103 MET A N 1
ATOM 802 C CA . MET A 1 103 ? 20.795 -1.287 -3.286 1.00 82.56 103 MET A CA 1
ATOM 803 C C . MET A 1 103 ? 21.838 -2.177 -3.968 1.00 82.56 103 MET A C 1
ATOM 805 O O . MET A 1 103 ? 21.480 -3.011 -4.803 1.00 82.56 103 MET A O 1
ATOM 809 N N . PRO A 1 104 ? 23.130 -2.033 -3.627 1.00 80.19 104 PRO A N 1
ATOM 810 C CA . PRO A 1 104 ? 24.173 -2.883 -4.177 1.00 80.19 104 PRO A CA 1
ATOM 811 C C . PRO A 1 104 ? 24.005 -4.319 -3.664 1.00 80.19 104 PRO A C 1
ATOM 813 O O . PRO A 1 104 ? 24.132 -4.585 -2.471 1.00 80.19 104 PRO A O 1
ATOM 816 N N . GLY A 1 105 ? 23.744 -5.252 -4.578 1.00 75.94 105 GLY A N 1
ATOM 817 C CA . GLY A 1 105 ? 23.621 -6.683 -4.299 1.00 75.94 105 GLY A CA 1
ATOM 818 C C . GLY A 1 105 ? 24.627 -7.497 -5.109 1.00 75.94 105 GLY A C 1
ATOM 819 O O . GLY A 1 105 ? 25.013 -7.107 -6.210 1.00 75.94 105 GLY A O 1
ATOM 820 N N . LYS A 1 106 ? 25.072 -8.638 -4.569 1.00 71.69 106 LYS A N 1
ATOM 821 C CA . LYS A 1 106 ? 26.007 -9.542 -5.268 1.00 71.69 106 LYS A CA 1
ATOM 822 C C . LYS A 1 106 ? 25.303 -10.505 -6.233 1.00 71.69 106 LYS A C 1
ATOM 824 O O . LYS A 1 106 ? 25.931 -10.958 -7.184 1.00 71.69 106 LYS A O 1
ATOM 829 N N . SER A 1 107 ? 24.020 -10.806 -6.010 1.00 71.88 107 SER A N 1
ATOM 830 C CA . SER A 1 107 ? 23.187 -11.612 -6.913 1.00 71.88 107 SER A CA 1
ATOM 831 C C . SER A 1 107 ? 21.702 -11.489 -6.566 1.00 71.88 107 SER A C 1
ATOM 833 O O . SER A 1 107 ? 21.347 -11.703 -5.410 1.00 71.88 107 SER A O 1
ATOM 835 N N . GLY A 1 108 ? 20.848 -11.257 -7.567 1.00 79.25 108 GLY A N 1
ATOM 836 C CA . GLY A 1 108 ? 19.391 -11.414 -7.466 1.00 79.25 108 GLY A CA 1
ATOM 837 C C . GLY A 1 108 ? 18.714 -10.662 -6.312 1.00 79.25 108 GLY A C 1
ATOM 838 O O . GLY A 1 108 ? 19.205 -9.642 -5.835 1.00 79.25 108 GLY A O 1
ATOM 839 N N . PHE A 1 109 ? 17.555 -11.175 -5.894 1.00 81.56 109 PHE A N 1
ATOM 840 C CA . PHE A 1 109 ? 16.807 -10.658 -4.750 1.00 81.56 109 PHE A CA 1
ATOM 841 C C . PHE A 1 109 ? 17.535 -10.984 -3.438 1.00 81.56 109 PHE A C 1
ATOM 843 O O . PHE A 1 109 ? 17.786 -12.151 -3.137 1.00 81.56 109 PHE A O 1
ATOM 850 N N . ASP A 1 110 ? 17.834 -9.949 -2.654 1.00 85.25 110 ASP A N 1
ATOM 851 C CA . ASP A 1 110 ? 18.415 -10.053 -1.316 1.00 85.25 110 ASP A CA 1
ATOM 852 C C . ASP A 1 110 ? 17.477 -9.402 -0.296 1.00 85.25 110 ASP A C 1
ATOM 854 O O . ASP A 1 110 ? 17.143 -8.222 -0.412 1.00 85.25 110 ASP A O 1
ATOM 858 N N . LEU A 1 111 ? 17.082 -10.163 0.726 1.00 85.81 111 LEU A N 1
ATOM 859 C CA . LEU A 1 111 ? 16.207 -9.693 1.801 1.00 85.81 111 LEU A CA 1
ATOM 860 C C . LEU A 1 111 ? 16.829 -8.533 2.586 1.00 85.81 111 LEU A C 1
ATOM 862 O O . LEU A 1 111 ? 16.113 -7.622 3.001 1.00 85.81 111 LEU A O 1
ATOM 866 N N . ASN A 1 112 ? 18.151 -8.538 2.775 1.00 86.00 112 ASN A N 1
ATOM 867 C CA . ASN A 1 112 ? 18.830 -7.465 3.498 1.00 86.00 112 ASN A CA 1
ATOM 868 C C . ASN A 1 112 ? 18.821 -6.167 2.682 1.00 86.00 112 ASN A C 1
ATOM 870 O O . ASN A 1 112 ? 18.479 -5.111 3.217 1.00 86.00 112 ASN A O 1
ATOM 874 N N . GLY A 1 113 ? 19.123 -6.248 1.383 1.00 87.12 113 GLY A N 1
ATOM 875 C CA . GLY A 1 113 ? 18.977 -5.128 0.452 1.00 87.12 113 GLY A CA 1
ATOM 876 C C . GLY A 1 113 ? 17.530 -4.632 0.325 1.00 87.12 113 GLY A C 1
ATOM 877 O O . GLY A 1 113 ? 17.294 -3.423 0.326 1.00 87.12 113 GLY A O 1
ATOM 878 N N . ALA A 1 114 ? 16.549 -5.538 0.288 1.00 87.62 114 ALA A N 1
ATOM 879 C CA . ALA A 1 114 ? 15.125 -5.196 0.239 1.00 87.62 114 ALA A CA 1
ATOM 880 C C . ALA A 1 114 ? 14.663 -4.455 1.508 1.00 87.62 114 ALA A C 1
ATOM 882 O O . ALA A 1 114 ? 13.969 -3.447 1.427 1.00 87.62 114 ALA A O 1
ATOM 883 N N . SER A 1 115 ? 15.105 -4.902 2.686 1.00 89.31 115 SER A N 1
ATOM 884 C CA . SER A 1 115 ? 14.803 -4.234 3.959 1.00 89.31 115 SER A CA 1
ATOM 885 C C . SER A 1 115 ? 15.405 -2.824 4.028 1.00 89.31 115 SER A C 1
ATOM 887 O O . SER A 1 115 ? 14.744 -1.870 4.436 1.00 89.31 115 SER A O 1
ATOM 889 N N . GLN A 1 116 ? 16.648 -2.661 3.567 1.00 89.06 116 GLN A N 1
ATOM 890 C CA . GLN A 1 116 ? 17.310 -1.355 3.535 1.00 89.06 116 GLN A CA 1
ATOM 891 C C . GLN A 1 116 ? 16.640 -0.391 2.548 1.00 89.06 116 GLN A C 1
ATOM 893 O O . GLN A 1 116 ? 16.346 0.741 2.920 1.00 89.06 116 GLN A O 1
ATOM 898 N N . SER A 1 117 ? 16.339 -0.847 1.328 1.00 89.12 117 SER A N 1
ATOM 899 C CA . SER A 1 117 ? 15.625 -0.037 0.329 1.00 89.12 117 SER A CA 1
ATOM 900 C C . SER A 1 117 ? 14.221 0.356 0.789 1.00 89.12 117 SER A C 1
ATOM 902 O O . SER A 1 117 ? 13.828 1.504 0.592 1.00 89.12 117 SER A O 1
ATOM 904 N N . PHE A 1 118 ? 13.495 -0.541 1.467 1.00 90.81 118 PHE A N 1
ATOM 905 C CA . PHE A 1 118 ? 12.208 -0.212 2.079 1.00 90.81 118 PHE A CA 1
ATOM 906 C C . PHE A 1 118 ? 12.338 0.930 3.092 1.00 90.81 118 PHE A C 1
ATOM 908 O O . PHE A 1 118 ? 11.586 1.900 3.019 1.00 90.81 118 PHE A O 1
ATOM 915 N N . ASN A 1 119 ? 13.320 0.859 3.996 1.00 90.38 119 ASN A N 1
ATOM 916 C CA . ASN A 1 119 ? 13.552 1.923 4.973 1.00 90.38 119 ASN A CA 1
ATOM 917 C C . ASN A 1 119 ? 13.923 3.250 4.294 1.00 90.38 119 ASN A C 1
ATOM 919 O O . ASN A 1 119 ? 13.418 4.291 4.698 1.00 90.38 119 ASN A O 1
ATOM 923 N N . THR A 1 120 ? 14.735 3.228 3.233 1.00 90.56 120 THR A N 1
ATOM 924 C CA . THR A 1 120 ? 15.058 4.434 2.450 1.00 90.56 120 THR A CA 1
ATOM 925 C C . THR A 1 120 ? 13.813 5.065 1.822 1.00 90.56 120 THR A C 1
ATOM 927 O O . THR A 1 120 ? 13.638 6.280 1.892 1.00 90.56 120 THR A O 1
ATOM 930 N N . LEU A 1 121 ? 12.922 4.259 1.237 1.00 90.81 121 LEU A N 1
ATOM 931 C CA . LEU A 1 121 ? 11.659 4.756 0.685 1.00 90.81 121 LEU A CA 1
ATOM 932 C C . LEU A 1 121 ? 10.724 5.274 1.786 1.00 90.81 121 LEU A C 1
ATOM 934 O O . LEU A 1 121 ? 10.086 6.307 1.607 1.00 90.81 121 LEU A O 1
ATOM 938 N N . ALA A 1 122 ? 10.677 4.612 2.943 1.00 89.75 122 ALA A N 1
ATOM 939 C CA . ALA A 1 122 ? 9.908 5.083 4.090 1.00 89.75 122 ALA A CA 1
ATOM 940 C C . ALA A 1 122 ? 10.431 6.435 4.609 1.00 89.75 122 ALA A C 1
ATOM 942 O O . ALA A 1 122 ? 9.639 7.328 4.893 1.00 89.75 122 ALA A O 1
ATOM 943 N N . GLU A 1 123 ? 11.750 6.629 4.678 1.00 88.81 123 GLU A N 1
ATOM 944 C CA . GLU A 1 123 ? 12.355 7.919 5.038 1.00 88.81 123 GLU A CA 1
ATOM 945 C C . GLU A 1 123 ? 12.031 9.027 4.023 1.00 88.81 123 GLU A C 1
ATOM 947 O O . GLU A 1 123 ? 11.800 10.175 4.420 1.00 88.81 123 GLU A O 1
ATOM 952 N N . PHE A 1 124 ? 11.983 8.691 2.729 1.00 87.69 124 PHE A N 1
ATOM 953 C CA . PHE A 1 124 ? 11.559 9.607 1.669 1.00 87.69 124 PHE A CA 1
ATOM 954 C C . PHE A 1 124 ? 10.080 10.003 1.813 1.00 87.69 124 PHE A C 1
ATOM 956 O O . PHE A 1 124 ? 9.761 11.188 1.743 1.00 87.69 124 PHE A O 1
ATOM 963 N N . LEU A 1 125 ? 9.188 9.039 2.072 1.00 86.75 125 LEU A N 1
ATOM 964 C CA . LEU A 1 125 ? 7.740 9.265 2.186 1.00 86.75 125 LEU A CA 1
ATOM 965 C C . LEU A 1 125 ? 7.331 9.980 3.482 1.00 86.75 125 LEU A C 1
ATOM 967 O O . LEU A 1 125 ? 6.484 10.869 3.452 1.00 86.75 125 LEU A O 1
ATOM 971 N N . PHE A 1 126 ? 7.915 9.603 4.622 1.00 84.31 126 PHE A N 1
ATOM 972 C CA . PHE A 1 126 ? 7.523 10.110 5.945 1.00 84.31 126 PHE A CA 1
ATOM 973 C C . PHE A 1 126 ? 8.382 11.272 6.450 1.00 84.31 126 PHE A C 1
ATOM 975 O O . PHE A 1 126 ? 8.174 11.760 7.559 1.00 84.31 126 PHE A O 1
ATOM 982 N N . GLY A 1 127 ? 9.313 11.753 5.629 1.00 68.38 127 GLY A N 1
ATOM 983 C CA . GLY A 1 127 ? 10.015 12.999 5.883 1.00 68.38 127 GLY A CA 1
ATOM 984 C C . GLY A 1 127 ? 11.165 12.856 6.872 1.00 68.38 127 GLY A C 1
ATOM 985 O O . GLY A 1 127 ? 11.070 13.214 8.045 1.00 68.38 127 GLY A O 1
ATOM 986 N N . LYS A 1 128 ? 12.325 12.481 6.336 1.00 55.88 128 LYS A N 1
ATOM 987 C CA . LYS A 1 128 ? 13.619 13.002 6.803 1.00 55.88 128 LYS A CA 1
ATOM 988 C C . LYS A 1 128 ? 14.324 13.841 5.734 1.00 55.88 128 LYS A C 1
ATOM 990 O O . LYS A 1 128 ? 15.549 13.931 5.705 1.00 55.88 128 LYS A O 1
ATOM 995 N N . VAL A 1 129 ? 13.551 14.454 4.841 1.00 50.34 129 VAL A N 1
ATOM 996 C CA . VAL A 1 129 ? 14.085 15.203 3.704 1.00 50.34 129 VAL A CA 1
ATOM 997 C C . VAL A 1 129 ? 14.110 16.693 4.019 1.00 50.34 129 VAL A C 1
ATOM 999 O O . VAL A 1 129 ? 13.075 17.349 4.099 1.00 50.34 129 VAL A O 1
ATOM 1002 N N . VAL A 1 130 ? 15.326 17.220 4.171 1.00 51.03 130 VAL A N 1
ATOM 1003 C CA . VAL A 1 130 ? 15.620 18.632 3.917 1.00 51.03 130 VAL A CA 1
ATOM 1004 C C . VAL A 1 130 ? 15.433 18.847 2.418 1.00 51.03 130 VAL A C 1
ATOM 1006 O O . VAL A 1 130 ? 16.033 18.142 1.606 1.00 51.03 130 VAL A O 1
ATOM 1009 N N . GLU A 1 131 ? 14.561 19.783 2.070 1.00 41.66 131 GLU A N 1
ATOM 1010 C CA . GLU A 1 131 ? 14.311 20.281 0.720 1.00 41.66 131 GLU A CA 1
ATOM 1011 C C . GLU A 1 131 ? 15.640 20.427 -0.061 1.00 41.66 131 GLU A C 1
ATOM 1013 O O . GLU A 1 131 ? 16.488 21.237 0.310 1.00 41.66 131 GLU A O 1
ATOM 1018 N N . GLY A 1 132 ? 15.868 19.607 -1.103 1.00 46.44 132 GLY A N 1
ATOM 1019 C CA . GLY A 1 132 ? 16.969 19.843 -2.056 1.00 46.44 132 GLY A CA 1
ATOM 1020 C C . GLY A 1 132 ? 17.863 18.681 -2.520 1.00 46.44 132 GLY A C 1
ATOM 1021 O O . GLY A 1 132 ? 18.733 18.943 -3.347 1.00 46.44 132 GLY A O 1
ATOM 1022 N N . THR A 1 133 ? 17.690 17.424 -2.085 1.00 45.16 133 THR A N 1
ATOM 1023 C CA . THR A 1 133 ? 18.687 16.366 -2.411 1.00 45.16 133 THR A CA 1
ATOM 1024 C C . THR A 1 133 ? 18.121 15.078 -3.017 1.00 45.16 133 THR A C 1
ATOM 1026 O O . THR A 1 133 ? 18.542 13.990 -2.643 1.00 45.16 133 THR A O 1
ATOM 1029 N N . TYR A 1 134 ? 17.222 15.156 -4.001 1.00 49.38 134 TYR A N 1
ATOM 1030 C CA . TYR A 1 134 ? 16.966 14.005 -4.880 1.00 49.38 134 TYR A CA 1
ATOM 1031 C C . TYR A 1 134 ? 16.962 14.455 -6.337 1.00 49.38 134 TYR A C 1
ATOM 1033 O O . TYR A 1 134 ? 16.121 15.242 -6.766 1.00 49.38 134 TYR A O 1
ATOM 1041 N N . ARG A 1 135 ? 17.947 13.972 -7.103 1.00 42.94 135 ARG A N 1
ATOM 1042 C CA . ARG A 1 135 ? 17.958 14.108 -8.560 1.00 42.94 135 ARG A CA 1
ATOM 1043 C C . ARG A 1 135 ? 17.017 13.045 -9.107 1.00 42.94 135 ARG A C 1
ATOM 1045 O O . ARG A 1 135 ? 17.368 11.870 -9.136 1.00 42.94 135 ARG A O 1
ATOM 1052 N N . VAL A 1 136 ? 15.829 13.473 -9.514 1.00 46.72 136 VAL A N 1
ATOM 1053 C CA . VAL A 1 136 ? 14.972 12.694 -10.406 1.00 46.72 136 VAL A CA 1
ATOM 1054 C C . VAL A 1 136 ? 15.718 12.615 -11.737 1.00 46.72 136 VAL A C 1
ATOM 1056 O O . VAL A 1 136 ? 15.869 13.629 -12.418 1.00 46.72 136 VAL A O 1
ATOM 1059 N N . ASN A 1 137 ? 16.270 11.450 -12.070 1.00 39.75 137 ASN A N 1
ATOM 1060 C CA . ASN A 1 137 ? 16.709 11.197 -13.437 1.00 39.75 137 ASN A CA 1
ATOM 1061 C C . ASN A 1 137 ? 15.447 10.862 -14.240 1.00 39.75 137 ASN A C 1
ATOM 1063 O O . ASN A 1 137 ? 14.850 9.810 -14.021 1.00 39.75 137 ASN A O 1
ATOM 1067 N N . LEU A 1 138 ? 15.029 11.813 -15.079 1.00 38.53 138 LEU A N 1
ATOM 1068 C CA . LEU A 1 138 ? 14.069 11.608 -16.167 1.00 38.53 138 LEU A CA 1
ATOM 1069 C C . LEU A 1 138 ? 14.754 10.895 -17.336 1.00 38.53 138 LEU A C 1
ATOM 1071 O O . LEU A 1 138 ? 15.947 11.202 -17.577 1.00 38.53 138 LEU A O 1
#

Secondary structure (DSSP, 8-state):
------------------HHHHHHHHHHHHHHHHHHHHHHHHHHHHHHHHHHHS--TT----SHHHHHHTSTT-----EEEEEE-SS-EEEEEPP----------SSS--HHHHHHHHHHHHHHHHT---TT------

Radius of gyration: 34.84 Å; chains: 1; bounding box: 60×45×108 Å

Sequence (138 aa):
MAVNRSSSAPAQRRNGMSALEARISLVIALASQTSSLSQKLLTELASETAKYVFPKRIFESRNLEEALMSVPDLETVKFKVLKLTDQYEIREVEPYFVAEATMPGKSGFDLNGASQSFNTLAEFLFGKVVEGTYRVNL

Organism: Solanum tuberosum (NCBI:txid4113)

Foldseek 3Di:
DDDDDDDDDDPPPCPPQDPVNVVVVVVVVVCVVVVVVVVVVCVVCCVVVCVVVVPDPPDPDPDPVSVVVPPPDDDDFDWDWPDDDPVDTDTDTDDDDDDFDDDDDPDDDDPVRVVVRVVVVVCVVVDPDDPDDDDDDD

pLDDT: mean 71.62, std 17.25, range [38.53, 96.12]